Protein AF-A0A819JEN9-F1 (afdb_monomer)

Radius of gyration: 16.8 Å; Cα contacts (8 Å, 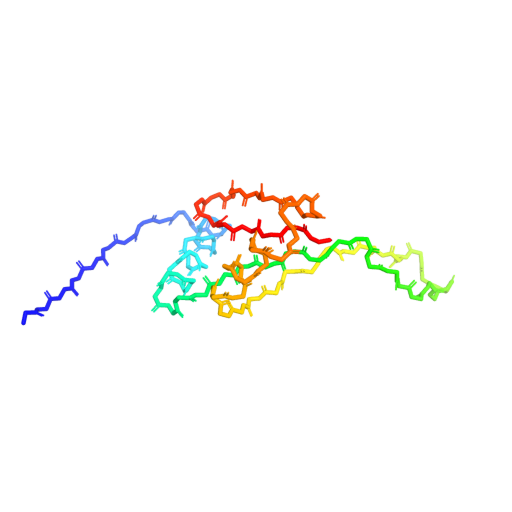|Δi|>4): 91; chains: 1; bounding box: 48×35×38 Å

Structure (mmCIF, N/CA/C/O backbone):
data_AF-A0A819JEN9-F1
#
_entry.id   AF-A0A819JEN9-F1
#
loop_
_atom_site.group_PDB
_atom_site.id
_atom_site.type_symbol
_atom_site.label_atom_id
_atom_site.label_alt_id
_atom_site.label_comp_id
_atom_site.label_asym_id
_atom_site.label_entity_id
_atom_site.label_seq_id
_atom_site.pdbx_PDB_ins_code
_atom_site.Cartn_x
_atom_site.Cartn_y
_atom_site.Cartn_z
_atom_site.occupancy
_atom_site.B_iso_or_equiv
_atom_site.auth_seq_id
_atom_site.auth_comp_id
_atom_site.auth_asym_id
_atom_site.auth_atom_id
_atom_site.pdbx_PDB_model_num
ATOM 1 N N . ILE A 1 1 ? -27.453 -0.117 15.275 1.00 77.06 1 ILE A N 1
ATOM 2 C CA . ILE A 1 1 ? -26.247 -0.283 16.125 1.00 77.06 1 ILE A CA 1
ATOM 3 C C . ILE A 1 1 ? -25.148 0.566 15.504 1.00 77.06 1 ILE A C 1
ATOM 5 O O . ILE A 1 1 ? -24.859 0.368 14.332 1.00 77.06 1 ILE A O 1
ATOM 9 N N . LEU A 1 2 ? -24.624 1.561 16.221 1.00 87.50 2 LEU A N 1
ATOM 10 C CA . LEU A 1 2 ? -23.547 2.424 15.725 1.00 87.50 2 LEU A CA 1
ATOM 11 C C . LEU A 1 2 ? -22.200 1.780 16.081 1.00 87.50 2 LEU A C 1
ATOM 13 O O . LEU A 1 2 ? -21.961 1.507 17.254 1.00 87.50 2 LEU A O 1
ATOM 17 N N . HIS A 1 3 ? -21.331 1.549 15.097 1.00 88.31 3 HIS A N 1
ATOM 18 C CA . HIS A 1 3 ? -19.966 1.077 15.337 1.00 88.31 3 HIS A CA 1
ATOM 19 C C . HIS A 1 3 ? -18.993 2.255 15.239 1.00 88.31 3 HIS A C 1
ATOM 21 O O . HIS A 1 3 ? -19.034 3.018 14.274 1.00 88.31 3 HIS A O 1
ATOM 27 N N . ARG A 1 4 ? -18.123 2.419 16.239 1.00 90.06 4 ARG A N 1
ATOM 28 C CA . ARG A 1 4 ? -17.094 3.465 16.270 1.00 90.06 4 ARG A CA 1
ATOM 29 C C . ARG A 1 4 ? -15.754 2.833 16.609 1.00 90.06 4 ARG A C 1
ATOM 31 O O . ARG A 1 4 ? -15.671 2.010 17.515 1.00 90.06 4 ARG A O 1
ATOM 38 N N . THR A 1 5 ? -14.709 3.243 15.905 1.00 89.38 5 THR A N 1
ATOM 39 C CA . THR A 1 5 ? -13.337 2.799 16.162 1.00 89.38 5 THR A CA 1
ATOM 40 C C . THR A 1 5 ? -12.441 4.022 16.220 1.00 89.38 5 THR A C 1
ATOM 42 O O . THR A 1 5 ? -12.576 4.928 15.400 1.00 89.38 5 THR A O 1
ATOM 45 N N . PHE A 1 6 ? -11.558 4.059 17.214 1.00 91.62 6 PHE A N 1
ATOM 46 C CA . PHE A 1 6 ? -10.607 5.145 17.412 1.00 91.62 6 PHE A CA 1
ATOM 47 C C . PHE A 1 6 ? -9.206 4.660 17.060 1.00 91.62 6 PHE A C 1
ATOM 49 O O . PHE A 1 6 ? -8.837 3.529 17.378 1.00 91.62 6 PHE A O 1
ATOM 56 N N . TYR A 1 7 ? -8.431 5.530 16.422 1.00 88.69 7 TYR A N 1
ATOM 57 C CA . TYR A 1 7 ? -7.051 5.268 16.043 1.00 88.69 7 TYR A CA 1
ATOM 58 C C . TYR A 1 7 ? -6.172 6.405 16.550 1.00 88.69 7 TYR A C 1
ATOM 60 O O . TYR A 1 7 ? -6.553 7.571 16.476 1.00 88.69 7 TYR A O 1
ATOM 68 N N . TYR A 1 8 ? -4.985 6.051 17.034 1.00 92.62 8 TYR A N 1
ATOM 69 C CA . TYR A 1 8 ? -3.957 6.995 17.454 1.00 92.62 8 TYR A CA 1
ATOM 70 C C . TYR A 1 8 ? -2.714 6.777 16.593 1.00 92.62 8 TYR A C 1
ATOM 72 O O . TYR A 1 8 ? -2.340 5.634 16.306 1.00 92.62 8 TYR A O 1
ATOM 80 N N . ALA A 1 9 ? -2.094 7.873 16.166 1.00 93.69 9 ALA A N 1
ATOM 81 C CA . ALA A 1 9 ? -0.841 7.870 15.428 1.00 93.69 9 ALA A CA 1
ATOM 82 C C . ALA A 1 9 ? -0.091 9.178 15.693 1.00 93.69 9 ALA A C 1
ATOM 84 O O . ALA A 1 9 ? -0.710 10.232 15.851 1.00 93.69 9 ALA A O 1
ATOM 85 N N . GLN A 1 10 ? 1.239 9.108 15.728 1.00 96.44 10 GLN A N 1
ATOM 86 C CA . GLN A 1 10 ? 2.070 10.306 15.749 1.00 96.44 10 GLN A CA 1
ATOM 87 C C . GLN A 1 10 ? 1.905 11.072 14.429 1.00 96.44 10 GLN A C 1
ATOM 89 O O . GLN A 1 10 ? 1.780 10.463 13.364 1.00 96.44 10 GLN A O 1
ATOM 94 N N . ALA A 1 11 ? 1.918 12.404 14.494 1.00 94.12 11 ALA A N 1
ATOM 95 C CA . ALA A 1 11 ? 1.902 13.243 13.300 1.00 94.12 11 ALA A CA 1
ATOM 96 C C . ALA A 1 11 ? 3.086 12.924 12.362 1.00 94.12 11 ALA A C 1
ATOM 98 O O . ALA A 1 11 ? 4.146 12.476 12.805 1.00 94.12 11 ALA A O 1
ATOM 99 N N . GLY A 1 12 ? 2.907 13.169 11.061 1.00 94.44 12 GLY A N 1
ATOM 100 C CA . GLY A 1 12 ? 3.894 12.840 10.029 1.00 94.44 12 GLY A CA 1
ATOM 101 C C . GLY A 1 12 ? 3.696 11.435 9.456 1.00 94.44 12 GLY A C 1
ATOM 102 O O . GLY A 1 12 ? 2.566 11.025 9.191 1.00 94.44 12 GLY A O 1
ATOM 103 N N . GLN A 1 13 ? 4.793 10.696 9.259 1.00 91.81 13 GLN A N 1
ATOM 104 C CA . GLN A 1 13 ? 4.783 9.418 8.533 1.00 91.81 13 GLN A CA 1
ATOM 105 C C . GLN A 1 13 ? 3.829 8.380 9.142 1.00 91.81 13 GLN A C 1
ATOM 107 O O . GLN A 1 13 ? 3.122 7.694 8.412 1.00 91.81 13 GLN A O 1
ATOM 112 N N . MET A 1 14 ? 3.763 8.282 10.473 1.00 90.62 14 MET A N 1
ATOM 113 C CA . MET A 1 14 ? 2.898 7.298 11.133 1.00 90.62 14 MET A CA 1
ATOM 114 C C . MET A 1 14 ? 1.410 7.586 10.911 1.00 90.62 14 MET A C 1
ATOM 116 O O . MET A 1 14 ? 0.628 6.653 10.729 1.00 90.62 14 MET A O 1
ATOM 120 N N . LEU A 1 15 ? 1.013 8.864 10.908 1.00 94.44 15 LEU A N 1
ATOM 121 C CA . LEU A 1 15 ? -0.357 9.261 10.594 1.00 94.44 15 LEU A CA 1
ATOM 122 C C . LEU A 1 15 ? -0.707 8.896 9.152 1.00 94.44 15 LEU A C 1
ATOM 124 O O . LEU A 1 15 ? -1.766 8.316 8.923 1.00 94.44 15 LEU A O 1
ATOM 128 N N . PHE A 1 16 ? 0.195 9.167 8.205 1.00 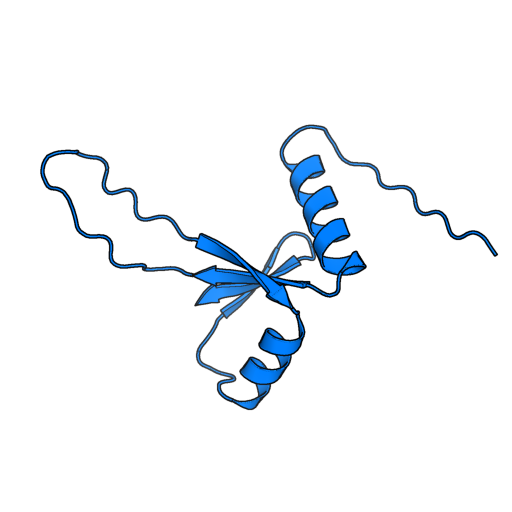92.12 16 PHE A N 1
ATOM 129 C CA . PHE A 1 16 ? 0.017 8.775 6.807 1.00 92.12 16 PHE A CA 1
ATOM 130 C C . PHE A 1 16 ? -0.179 7.261 6.667 1.00 92.12 16 PHE A C 1
ATOM 132 O O . PHE A 1 16 ? -1.193 6.828 6.121 1.00 92.12 16 PHE A O 1
ATOM 139 N N . THR A 1 17 ? 0.727 6.455 7.228 1.00 91.00 17 THR A N 1
ATOM 140 C CA . THR A 1 17 ? 0.629 4.990 7.184 1.00 91.00 17 THR A CA 1
ATOM 141 C C . THR A 1 17 ? -0.688 4.503 7.788 1.00 91.00 17 THR A C 1
ATOM 143 O O . THR A 1 17 ? -1.370 3.668 7.196 1.00 91.00 17 THR A O 1
ATOM 146 N N . ARG A 1 18 ? -1.104 5.057 8.935 1.00 92.62 18 ARG A N 1
ATOM 147 C CA . ARG A 1 18 ? -2.368 4.674 9.577 1.00 92.62 18 ARG A CA 1
ATOM 148 C C . ARG A 1 18 ? -3.581 5.037 8.718 1.00 92.62 18 ARG A C 1
ATOM 150 O O . ARG A 1 18 ? -4.495 4.226 8.598 1.00 92.62 18 ARG A O 1
ATOM 157 N N . MET A 1 19 ? -3.599 6.223 8.111 1.00 93.19 19 MET A N 1
ATOM 158 C CA . MET A 1 19 ? -4.678 6.630 7.206 1.00 93.19 19 MET A CA 1
ATOM 159 C C . MET A 1 19 ? -4.734 5.744 5.958 1.00 93.19 19 MET A C 1
ATOM 161 O O . MET A 1 19 ? -5.823 5.340 5.555 1.00 93.19 19 MET A O 1
ATOM 165 N N . LEU A 1 20 ? -3.579 5.388 5.389 1.00 92.88 20 LEU A N 1
ATOM 166 C CA . LEU A 1 20 ? -3.494 4.475 4.252 1.00 92.88 20 LEU A CA 1
ATOM 167 C C . LEU A 1 20 ? -4.049 3.090 4.609 1.00 92.88 20 LEU A C 1
ATOM 169 O O . LEU A 1 20 ? -4.918 2.590 3.902 1.00 92.88 20 LEU A O 1
ATOM 173 N N . GLN A 1 21 ? -3.639 2.505 5.739 1.00 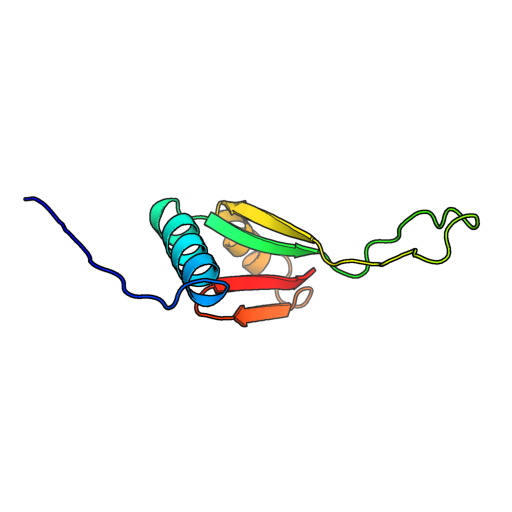91.56 21 GLN A N 1
ATOM 174 C CA . GLN A 1 21 ? -4.196 1.236 6.234 1.00 91.56 21 GLN A CA 1
ATOM 175 C C . GLN A 1 21 ? -5.727 1.289 6.348 1.00 91.56 21 GLN A C 1
ATOM 177 O O . GLN A 1 21 ? -6.419 0.351 5.949 1.00 91.56 21 GLN A O 1
ATOM 182 N N . MET A 1 22 ? -6.265 2.384 6.898 1.00 92.56 22 MET A N 1
ATOM 183 C CA . MET A 1 22 ? -7.709 2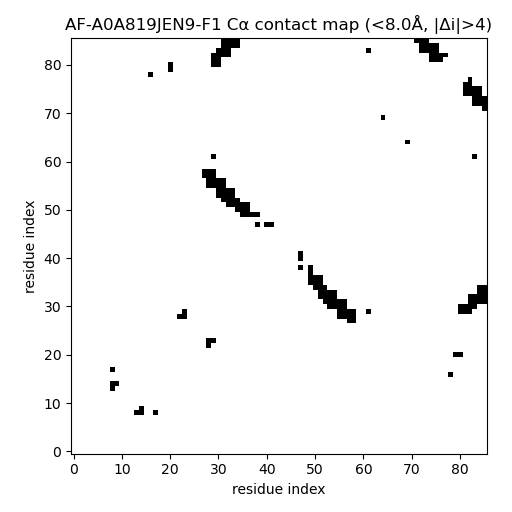.569 7.050 1.00 92.56 22 MET A CA 1
ATOM 184 C C . MET A 1 22 ? -8.414 2.634 5.695 1.00 92.56 22 MET A C 1
ATOM 186 O O . MET A 1 22 ? -9.424 1.955 5.517 1.00 92.56 22 MET A O 1
ATOM 190 N N . LEU A 1 23 ? -7.867 3.394 4.743 1.00 93.19 23 LEU A N 1
ATOM 191 C CA . LEU A 1 23 ? -8.387 3.490 3.379 1.00 93.19 23 LEU A CA 1
ATOM 192 C C . LEU A 1 23 ? -8.422 2.112 2.710 1.00 93.19 23 LEU A C 1
ATOM 194 O O . LEU A 1 23 ? -9.467 1.697 2.210 1.00 93.19 23 LEU A O 1
ATOM 198 N N . LEU A 1 24 ? -7.302 1.385 2.744 1.00 93.62 24 LEU A N 1
ATOM 199 C CA . LEU A 1 24 ? -7.191 0.076 2.106 1.00 93.62 24 LEU A CA 1
ATOM 200 C C . LEU A 1 24 ? -8.184 -0.922 2.708 1.00 93.62 24 LEU A C 1
ATOM 202 O O . LEU A 1 24 ? -8.919 -1.588 1.982 1.00 93.62 24 LEU A O 1
ATOM 206 N N . LYS A 1 25 ? -8.279 -0.964 4.041 1.00 90.88 25 LYS A N 1
ATOM 207 C CA . LYS A 1 25 ? -9.187 -1.871 4.748 1.00 90.88 25 LYS A CA 1
ATOM 208 C C . LYS A 1 25 ? -10.659 -1.541 4.510 1.00 90.88 25 LYS A C 1
ATOM 210 O O . LYS A 1 25 ? -11.450 -2.451 4.288 1.00 90.88 25 LYS A O 1
ATOM 215 N N . GLN A 1 26 ? -11.043 -0.267 4.593 1.00 92.62 26 GLN A N 1
ATOM 216 C CA . GLN A 1 26 ? -12.447 0.143 4.497 1.00 92.62 26 GLN A CA 1
ATOM 217 C C . GLN A 1 26 ? -13.014 -0.039 3.084 1.00 92.62 26 GLN A C 1
ATOM 219 O O . GLN A 1 26 ? -14.216 -0.250 2.933 1.00 92.62 26 GLN A O 1
ATOM 224 N N . HIS A 1 27 ? -12.156 0.027 2.067 1.00 94.44 27 HIS A N 1
ATOM 225 C CA . HIS A 1 27 ? -12.552 -0.066 0.664 1.00 94.44 27 HIS A CA 1
ATOM 226 C C . HIS A 1 27 ? -12.130 -1.373 -0.016 1.00 94.44 27 HIS A C 1
ATOM 228 O O . HIS A 1 27 ? -12.294 -1.487 -1.226 1.00 94.44 27 HIS A O 1
ATOM 234 N N . TYR A 1 28 ? -11.619 -2.352 0.740 1.00 93.50 28 TYR A N 1
ATOM 235 C CA . TYR A 1 28 ? -11.151 -3.638 0.205 1.00 93.50 28 TYR A CA 1
ATOM 236 C C . TYR A 1 28 ? -10.125 -3.471 -0.934 1.00 93.50 28 TYR A C 1
ATOM 238 O O . TYR A 1 28 ? -10.185 -4.132 -1.970 1.00 93.50 28 TYR A O 1
ATOM 246 N N . LEU A 1 29 ? -9.176 -2.554 -0.743 1.00 94.38 29 LEU A N 1
ATOM 247 C CA . LEU A 1 29 ? -8.113 -2.246 -1.699 1.00 94.38 29 LEU A CA 1
ATOM 248 C C . LEU A 1 29 ? -6.792 -2.898 -1.272 1.00 94.38 29 LEU A C 1
ATOM 250 O O . LEU A 1 29 ? -6.595 -3.240 -0.105 1.00 94.38 29 LEU A O 1
ATOM 254 N N . ALA A 1 30 ? -5.868 -3.015 -2.217 1.00 92.00 30 ALA A N 1
ATOM 255 C CA . ALA A 1 30 ? -4.503 -3.465 -2.004 1.00 92.00 30 ALA A CA 1
ATOM 256 C C . ALA A 1 30 ? -3.500 -2.559 -2.732 1.00 92.00 30 ALA A C 1
ATOM 258 O O . ALA A 1 30 ? -3.876 -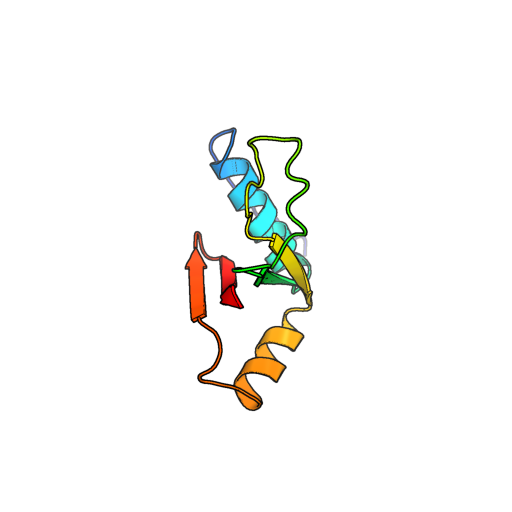1.782 -3.615 1.00 92.00 30 ALA A O 1
ATOM 259 N N . LEU A 1 31 ? -2.231 -2.656 -2.333 1.00 92.56 31 LEU A N 1
ATOM 260 C CA . LEU A 1 31 ? -1.129 -1.867 -2.876 1.00 92.56 31 LEU A CA 1
ATOM 261 C C . LEU A 1 31 ? -0.214 -2.755 -3.727 1.00 92.56 31 LEU A C 1
ATOM 263 O O . LEU A 1 31 ? 0.157 -3.851 -3.312 1.00 92.56 31 LEU A O 1
ATOM 267 N N . THR A 1 32 ? 0.190 -2.284 -4.898 1.00 91.88 32 THR A N 1
ATOM 268 C CA . THR A 1 32 ? 1.239 -2.922 -5.699 1.00 91.88 32 THR A CA 1
ATOM 269 C C . THR A 1 32 ? 2.344 -1.919 -5.960 1.00 91.88 32 THR A C 1
ATOM 271 O O . THR A 1 32 ? 2.078 -0.865 -6.528 1.00 91.88 32 THR A O 1
ATOM 274 N N . THR A 1 33 ? 3.568 -2.256 -5.574 1.00 91.25 33 THR A N 1
ATOM 275 C CA . THR A 1 33 ? 4.762 -1.476 -5.890 1.00 91.25 33 THR A CA 1
ATOM 276 C C . THR A 1 33 ? 5.360 -2.012 -7.183 1.00 91.25 33 THR A C 1
ATOM 278 O O . THR A 1 33 ? 5.740 -3.180 -7.262 1.00 91.25 33 THR A O 1
ATOM 281 N N . VAL A 1 34 ? 5.433 -1.173 -8.209 1.00 88.94 34 VAL A N 1
ATOM 282 C CA . VAL A 1 34 ? 6.093 -1.493 -9.476 1.00 88.94 34 VAL A CA 1
ATOM 283 C C . VAL A 1 34 ? 7.512 -0.955 -9.420 1.00 88.94 34 VAL A C 1
ATOM 285 O O . VAL A 1 34 ? 7.709 0.244 -9.222 1.00 88.94 34 VAL A O 1
ATOM 288 N N . THR A 1 35 ? 8.482 -1.843 -9.597 1.00 86.50 35 THR A N 1
ATOM 289 C CA . THR A 1 35 ? 9.909 -1.539 -9.475 1.00 86.50 35 THR A CA 1
ATOM 290 C C . THR A 1 35 ? 10.616 -1.652 -10.821 1.00 86.50 35 THR A C 1
ATOM 292 O O . THR A 1 35 ? 10.045 -2.120 -11.807 1.00 86.50 35 THR A O 1
ATOM 295 N N . GLY A 1 36 ? 11.867 -1.185 -10.896 1.00 83.25 36 GLY A N 1
ATOM 296 C CA . GLY A 1 36 ? 12.713 -1.393 -12.081 1.00 83.25 36 GLY A CA 1
ATOM 297 C C . GLY A 1 36 ? 12.152 -0.795 -13.377 1.00 83.25 36 GLY A C 1
ATOM 298 O O . GLY A 1 36 ? 12.469 -1.274 -14.466 1.00 83.25 36 GLY A O 1
ATOM 299 N N . ILE A 1 37 ? 11.299 0.228 -13.266 1.00 84.19 37 ILE A N 1
ATOM 300 C CA . ILE A 1 37 ? 10.623 0.856 -14.400 1.00 84.19 37 ILE A CA 1
ATOM 301 C C . ILE A 1 37 ? 11.676 1.541 -15.285 1.00 84.19 37 ILE A C 1
ATOM 303 O O . ILE A 1 37 ? 12.349 2.463 -14.817 1.00 84.19 37 ILE A O 1
ATOM 307 N N . PRO A 1 38 ? 11.830 1.139 -16.563 1.00 76.69 38 PRO A N 1
ATOM 308 C CA . PRO A 1 38 ? 12.776 1.786 -17.457 1.00 76.69 38 PRO A CA 1
ATOM 309 C C . PRO A 1 38 ? 12.246 3.171 -17.838 1.00 76.69 38 PRO A C 1
ATOM 311 O O . PRO A 1 38 ? 11.264 3.298 -18.574 1.00 76.69 38 PRO A O 1
ATOM 314 N N . MET A 1 39 ? 12.896 4.221 -17.346 1.00 72.12 39 MET A N 1
ATOM 315 C CA . MET A 1 39 ? 12.606 5.594 -17.753 1.00 72.12 39 MET A CA 1
ATOM 316 C C . MET A 1 39 ? 13.482 5.983 -18.951 1.00 72.12 39 MET A C 1
ATOM 318 O O . MET A 1 39 ? 14.632 5.557 -19.054 1.00 72.12 39 MET A O 1
ATOM 322 N N . LYS A 1 40 ? 12.957 6.801 -19.874 1.00 70.12 40 LYS A N 1
ATOM 323 C CA . LYS A 1 40 ? 13.811 7.454 -20.877 1.00 70.12 40 LYS A CA 1
ATOM 324 C C . LYS A 1 40 ? 14.716 8.445 -20.148 1.00 70.12 40 LYS A C 1
ATOM 326 O O . LYS A 1 40 ? 14.224 9.406 -19.566 1.00 70.12 40 LYS A O 1
ATOM 331 N N . GLU A 1 41 ? 16.020 8.200 -20.164 1.00 66.88 41 GLU A N 1
ATOM 332 C CA . GLU A 1 41 ? 16.993 9.141 -19.618 1.00 66.88 41 GLU A CA 1
ATOM 333 C C . GLU A 1 41 ? 17.102 10.358 -20.544 1.00 66.88 41 GLU A C 1
ATOM 335 O O . GLU A 1 41 ? 17.749 10.308 -21.591 1.00 66.88 41 GLU A O 1
ATOM 340 N N . ASP A 1 42 ? 16.480 11.473 -20.164 1.00 62.06 42 ASP A N 1
ATOM 341 C CA . ASP A 1 42 ? 16.840 12.766 -20.738 1.00 62.06 42 ASP A CA 1
ATOM 342 C C . ASP A 1 42 ? 18.210 13.166 -20.174 1.00 62.06 42 ASP A C 1
ATOM 344 O O . ASP A 1 42 ? 18.332 13.705 -19.071 1.00 62.06 42 ASP A O 1
ATOM 348 N N . VAL A 1 43 ? 19.255 12.900 -20.964 1.00 57.50 43 VAL A N 1
ATOM 349 C CA . VAL A 1 43 ? 20.694 13.120 -20.686 1.00 57.50 43 VAL A CA 1
ATOM 350 C C . VAL A 1 43 ? 21.031 14.568 -20.261 1.00 57.50 43 VAL A C 1
ATOM 352 O O . VAL A 1 43 ? 22.141 14.858 -19.820 1.00 57.50 43 VAL A O 1
ATOM 355 N N . ALA A 1 44 ?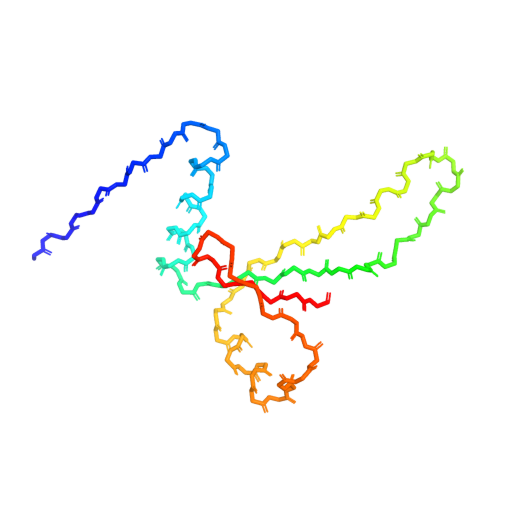 20.078 15.499 -20.350 1.00 58.38 44 ALA A N 1
ATOM 356 C CA . ALA A 1 44 ? 20.237 16.893 -19.942 1.00 58.38 44 ALA A CA 1
ATOM 357 C C . ALA A 1 44 ? 20.031 17.148 -18.435 1.00 58.38 44 ALA A C 1
ATOM 359 O O . ALA A 1 44 ? 20.451 18.197 -17.945 1.00 58.38 44 ALA A O 1
ATOM 360 N N . SER A 1 45 ? 19.430 16.225 -17.677 1.00 54.12 45 SER A N 1
ATOM 361 C CA . SER A 1 45 ? 19.271 16.380 -16.225 1.00 54.12 45 SER A CA 1
ATOM 362 C C . SER A 1 45 ? 19.997 15.256 -15.492 1.00 54.12 45 SER A C 1
ATOM 364 O O . SER A 1 45 ? 19.723 14.079 -15.690 1.00 54.12 45 SER A O 1
ATOM 366 N N . ARG A 1 46 ? 20.946 15.601 -14.618 1.00 52.19 46 ARG A N 1
ATOM 367 C CA . ARG A 1 46 ? 21.698 14.654 -13.769 1.00 52.19 46 ARG A CA 1
ATOM 368 C C . ARG A 1 46 ? 20.833 14.002 -12.669 1.00 52.19 46 ARG A C 1
ATOM 370 O O . ARG A 1 46 ? 21.335 13.682 -11.597 1.00 52.19 46 ARG A O 1
ATOM 377 N N . SER A 1 47 ? 19.535 13.840 -12.902 1.00 53.38 47 SER A N 1
ATOM 378 C CA . SER A 1 47 ? 18.572 13.301 -11.945 1.00 53.38 47 SER A CA 1
ATOM 379 C C . SER A 1 47 ? 17.559 12.395 -12.643 1.00 53.38 47 SER A C 1
ATOM 381 O O . SER A 1 47 ? 16.354 12.621 -12.568 1.00 53.38 47 SER A O 1
ATOM 383 N N . SER A 1 48 ? 18.031 11.350 -13.321 1.00 51.56 48 SER A N 1
ATOM 384 C CA . SER A 1 48 ? 17.194 10.193 -13.647 1.00 51.56 48 SER A CA 1
ATOM 385 C C . SER A 1 48 ? 17.004 9.368 -12.372 1.00 51.56 48 SER A C 1
ATOM 387 O O . SER A 1 48 ? 17.689 8.377 -12.119 1.00 51.56 48 SER A O 1
ATOM 389 N N . LEU A 1 49 ? 16.128 9.841 -11.492 1.00 58.53 49 LEU A N 1
ATOM 390 C CA . LEU A 1 49 ? 15.805 9.128 -10.267 1.00 58.53 49 LEU A CA 1
ATOM 391 C C . LEU A 1 49 ? 14.764 8.065 -10.621 1.00 58.53 49 LEU A C 1
ATOM 393 O O . LEU A 1 49 ? 13.584 8.352 -10.790 1.00 58.53 49 LEU A O 1
ATOM 397 N N . ASN A 1 50 ? 15.239 6.839 -10.812 1.00 68.00 50 ASN A N 1
ATOM 398 C CA . ASN A 1 50 ? 14.382 5.665 -10.868 1.00 68.00 50 ASN A CA 1
ATOM 399 C C . ASN A 1 50 ? 13.649 5.569 -9.524 1.00 68.00 50 ASN A C 1
ATOM 401 O O . ASN A 1 50 ? 14.297 5.426 -8.485 1.00 68.00 50 ASN A O 1
ATOM 405 N N . TYR A 1 51 ? 12.324 5.681 -9.543 1.00 80.00 51 TYR A N 1
ATOM 406 C CA . TYR A 1 51 ? 11.492 5.498 -8.361 1.00 80.00 51 TYR A CA 1
ATOM 407 C C . TYR A 1 51 ? 10.536 4.344 -8.586 1.00 80.00 51 TYR A C 1
ATOM 409 O O . TYR A 1 51 ? 9.975 4.188 -9.673 1.00 80.00 51 TYR A O 1
ATOM 417 N N . ASP A 1 52 ? 10.323 3.583 -7.526 1.00 86.94 52 ASP A N 1
ATOM 418 C CA . ASP A 1 52 ? 9.240 2.623 -7.485 1.00 86.94 52 ASP A CA 1
ATOM 419 C C . ASP A 1 52 ? 7.901 3.366 -7.404 1.00 86.94 52 ASP A C 1
ATOM 421 O O . ASP A 1 52 ? 7.804 4.458 -6.832 1.00 86.94 52 ASP A O 1
ATOM 425 N N . VAL A 1 53 ? 6.862 2.779 -7.993 1.00 89.81 53 VAL A N 1
ATOM 426 C CA . VAL A 1 53 ? 5.524 3.376 -8.033 1.00 89.81 53 VAL A CA 1
ATOM 427 C C . VAL A 1 53 ? 4.540 2.491 -7.295 1.00 89.81 53 VAL A C 1
ATOM 429 O O . VAL A 1 53 ? 4.309 1.350 -7.686 1.00 89.81 53 VAL A O 1
ATOM 432 N N . ASP A 1 54 ? 3.906 3.056 -6.274 1.00 91.19 54 ASP A N 1
ATOM 433 C CA . ASP A 1 54 ? 2.813 2.415 -5.557 1.00 91.19 54 ASP A CA 1
ATOM 434 C C . ASP A 1 54 ? 1.472 2.664 -6.259 1.00 91.19 54 ASP A C 1
ATOM 436 O O . ASP A 1 54 ? 1.078 3.802 -6.523 1.00 91.19 54 ASP A O 1
ATOM 440 N N . ILE A 1 55 ? 0.741 1.586 -6.530 1.00 93.38 55 ILE A N 1
ATOM 441 C CA . ILE A 1 55 ? -0.568 1.599 -7.184 1.00 93.38 55 ILE A CA 1
ATOM 442 C C . ILE A 1 55 ? -1.599 0.986 -6.239 1.00 93.38 55 ILE A C 1
ATOM 444 O O . ILE A 1 55 ? -1.464 -0.163 -5.822 1.00 93.38 55 ILE A O 1
ATOM 448 N N . VAL A 1 56 ? -2.662 1.736 -5.942 1.00 94.19 56 VAL A N 1
ATOM 449 C CA . VAL A 1 56 ? -3.813 1.251 -5.168 1.00 94.19 56 VAL A CA 1
ATOM 450 C C . VAL A 1 56 ? -4.892 0.735 -6.119 1.00 94.19 56 VAL A C 1
ATOM 452 O O . VAL A 1 56 ? -5.291 1.435 -7.049 1.00 94.19 56 VAL A O 1
ATOM 455 N N . HIS A 1 57 ? -5.393 -0.475 -5.884 1.00 94.06 57 HIS A N 1
ATOM 456 C CA . HIS A 1 57 ? -6.428 -1.110 -6.708 1.00 94.06 57 HIS A CA 1
ATOM 457 C C . HIS A 1 57 ? -7.248 -2.127 -5.883 1.00 94.06 57 HIS A C 1
ATOM 459 O O . HIS A 1 57 ? -6.885 -2.400 -4.740 1.00 94.06 57 HIS A O 1
ATOM 465 N N . PRO A 1 58 ? -8.342 -2.715 -6.410 1.00 95.12 58 PRO A N 1
ATOM 466 C CA . PRO A 1 58 ? -9.119 -3.729 -5.688 1.00 95.12 58 PRO A CA 1
ATOM 467 C C . PRO A 1 58 ? -8.274 -4.940 -5.267 1.00 95.12 58 PRO A C 1
ATOM 469 O O . PRO A 1 58 ? -7.431 -5.417 -6.040 1.00 95.12 58 PRO A O 1
ATOM 472 N N . ALA A 1 59 ? -8.482 -5.436 -4.046 1.00 91.19 59 ALA A N 1
ATOM 473 C CA . ALA A 1 59 ? -7.682 -6.516 -3.467 1.00 91.19 59 ALA A CA 1
ATOM 474 C C . ALA A 1 59 ? -7.872 -7.870 -4.179 1.00 91.19 59 ALA A C 1
ATOM 476 O O . ALA A 1 59 ? -6.990 -8.730 -4.134 1.00 91.19 59 ALA A O 1
ATOM 477 N N . GLU A 1 60 ? -8.977 -8.065 -4.901 1.00 91.00 60 GLU A N 1
ATOM 478 C CA . GLU A 1 60 ? -9.273 -9.283 -5.666 1.00 91.00 60 GLU A CA 1
ATOM 479 C C . GLU A 1 60 ? -8.230 -9.557 -6.762 1.00 91.00 60 GLU A C 1
ATOM 481 O O . GLU A 1 60 ? -7.979 -10.712 -7.123 1.00 91.00 60 GLU A O 1
ATOM 486 N N . VAL A 1 61 ? -7.557 -8.513 -7.260 1.00 88.94 61 VAL A N 1
ATOM 487 C CA . VAL A 1 61 ? -6.464 -8.647 -8.235 1.00 88.94 61 VAL A CA 1
ATOM 488 C C . VAL A 1 61 ? -5.300 -9.441 -7.634 1.00 88.94 61 VAL A C 1
ATOM 490 O O . VAL A 1 61 ? -4.750 -10.326 -8.290 1.00 88.94 61 VAL A O 1
ATOM 493 N N . HIS A 1 62 ? -4.965 -9.208 -6.360 1.00 87.50 62 HIS A N 1
ATOM 494 C CA . HIS A 1 62 ? -3.933 -9.977 -5.652 1.00 87.50 62 HIS A CA 1
ATOM 495 C C . HIS A 1 62 ? -4.344 -11.433 -5.408 1.00 87.50 62 HIS A C 1
ATOM 497 O O . HIS A 1 62 ? -3.478 -12.299 -5.281 1.00 87.50 62 HIS A O 1
ATOM 503 N N . HIS A 1 63 ? -5.642 -11.733 -5.314 1.00 83.88 63 HIS A N 1
ATOM 504 C CA . HIS A 1 63 ? -6.121 -13.116 -5.237 1.00 83.88 63 HIS A CA 1
ATOM 505 C C . HIS A 1 63 ? -5.951 -13.828 -6.585 1.00 83.88 63 HIS A C 1
ATOM 507 O O . HIS A 1 63 ? -5.357 -14.901 -6.645 1.00 83.88 63 HIS A O 1
ATOM 513 N N . SER A 1 64 ? -6.339 -13.166 -7.676 1.00 84.00 64 SER A N 1
ATOM 514 C CA . SER A 1 64 ? -6.180 -13.692 -9.039 1.00 84.00 64 SER A CA 1
ATOM 515 C C . SER A 1 64 ? -4.710 -13.931 -9.416 1.00 84.00 64 SER A C 1
ATOM 517 O O . SER A 1 64 ? -4.384 -14.902 -10.098 1.00 84.00 64 SER A O 1
ATOM 519 N N . LEU A 1 65 ? -3.796 -13.061 -8.967 1.00 80.81 65 LEU A N 1
ATOM 520 C CA . LEU A 1 65 ? -2.352 -13.223 -9.184 1.00 80.81 65 LEU A CA 1
ATOM 521 C C . LEU A 1 65 ? -1.780 -14.446 -8.450 1.00 80.81 65 LEU A C 1
ATOM 523 O O . LEU A 1 65 ? -0.938 -15.145 -9.019 1.00 80.81 65 LEU A O 1
ATOM 527 N N . ARG A 1 66 ? -2.283 -14.746 -7.243 1.00 75.94 66 ARG A N 1
ATOM 528 C CA . ARG A 1 66 ? -1.902 -15.937 -6.460 1.00 75.94 66 ARG A CA 1
ATOM 529 C C . ARG A 1 66 ? -2.165 -17.243 -7.179 1.00 75.94 66 ARG A C 1
ATOM 531 O O . ARG A 1 66 ? -1.337 -18.145 -7.106 1.00 75.94 66 ARG A O 1
ATOM 538 N N . GLU A 1 67 ? -3.270 -17.327 -7.900 1.00 78.12 67 GLU A N 1
ATOM 539 C CA . GLU A 1 67 ? -3.623 -18.533 -8.646 1.00 78.12 67 GLU A CA 1
ATOM 540 C C . GLU A 1 67 ? -2.802 -18.682 -9.932 1.00 78.12 67 GLU A C 1
ATOM 542 O O . GLU A 1 67 ? -2.472 -19.795 -10.336 1.00 78.12 67 GLU A O 1
ATOM 547 N N . ARG A 1 68 ? -2.462 -17.564 -10.585 1.00 76.69 68 ARG A N 1
ATOM 548 C CA . ARG A 1 68 ? -1.893 -17.571 -11.942 1.00 76.69 68 ARG A CA 1
ATOM 549 C C . ARG A 1 68 ? -0.367 -17.548 -11.999 1.00 76.69 68 ARG A C 1
ATOM 551 O O . ARG A 1 68 ? 0.189 -18.012 -12.991 1.00 76.69 68 ARG A O 1
ATOM 558 N N . ALA A 1 69 ? 0.321 -16.988 -11.002 1.00 70.00 69 ALA A N 1
ATOM 559 C CA . ALA A 1 69 ? 1.779 -16.823 -11.047 1.00 70.00 69 ALA A CA 1
ATOM 560 C C . ALA A 1 69 ? 2.447 -16.805 -9.652 1.00 70.00 69 ALA A C 1
ATOM 562 O O . ALA A 1 69 ? 3.149 -15.845 -9.333 1.00 70.00 69 ALA A O 1
ATOM 563 N N . PRO A 1 70 ? 2.307 -17.865 -8.832 1.00 63.66 70 PRO A N 1
ATOM 564 C CA . PRO A 1 70 ? 2.687 -17.864 -7.412 1.00 63.66 70 PRO A CA 1
ATOM 565 C C . PRO A 1 70 ? 4.170 -17.578 -7.111 1.00 63.66 70 PRO A C 1
ATOM 567 O O . PRO A 1 70 ? 4.501 -17.283 -5.968 1.00 63.66 70 PRO A O 1
ATOM 570 N N . LEU A 1 71 ? 5.061 -17.661 -8.108 1.00 59.34 71 LEU A N 1
ATOM 571 C CA . LEU A 1 71 ? 6.514 -17.512 -7.946 1.00 59.34 71 LEU A CA 1
ATOM 572 C C . LEU A 1 71 ? 7.100 -16.230 -8.566 1.00 59.34 71 LEU A C 1
ATOM 574 O O . LEU A 1 71 ? 8.312 -16.045 -8.506 1.00 59.34 71 LEU A O 1
ATOM 578 N N . LYS A 1 72 ? 6.293 -15.367 -9.203 1.00 65.19 72 LYS A N 1
ATOM 579 C CA . LYS A 1 72 ? 6.832 -14.242 -9.997 1.00 65.19 72 LYS A CA 1
ATOM 580 C C . LYS A 1 72 ? 6.996 -12.934 -9.215 1.00 65.19 72 LYS A C 1
ATOM 582 O O . LYS A 1 72 ? 7.711 -12.054 -9.673 1.00 65.19 72 LYS A O 1
ATOM 587 N N . TYR A 1 73 ? 6.350 -12.797 -8.066 1.00 69.38 73 TYR A N 1
ATOM 588 C CA . TYR A 1 73 ? 6.287 -11.537 -7.330 1.00 69.38 73 TYR A CA 1
ATOM 589 C C . TYR A 1 73 ? 6.650 -11.727 -5.859 1.00 69.38 73 TYR A C 1
ATOM 591 O O . TYR A 1 73 ? 6.451 -12.799 -5.283 1.00 69.38 73 TYR A O 1
ATOM 599 N N . TRP A 1 74 ? 7.154 -10.664 -5.238 1.00 69.62 74 TRP A N 1
ATOM 600 C CA . TRP A 1 74 ? 7.495 -10.669 -3.820 1.00 69.62 74 TRP A CA 1
ATOM 601 C C . TRP A 1 74 ? 6.333 -10.095 -3.023 1.00 69.62 74 TRP A C 1
ATOM 603 O O . TRP A 1 74 ? 5.858 -8.994 -3.296 1.00 69.62 74 TRP A O 1
ATOM 613 N N . ARG A 1 75 ? 5.867 -10.842 -2.021 1.00 75.0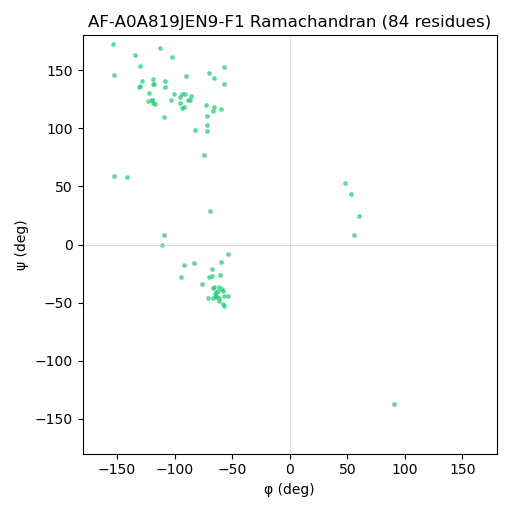0 75 ARG A N 1
ATOM 614 C CA . ARG A 1 75 ? 4.927 -10.322 -1.029 1.00 75.00 75 ARG A CA 1
ATOM 615 C C . ARG A 1 75 ? 5.720 -9.660 0.086 1.00 75.00 75 ARG A C 1
ATOM 617 O O . ARG A 1 75 ? 6.529 -10.320 0.737 1.00 75.00 75 ARG A O 1
ATOM 624 N N . GLN A 1 76 ? 5.427 -8.398 0.353 1.00 77.69 76 GLN A N 1
ATOM 625 C CA . GLN A 1 76 ? 5.900 -7.708 1.543 1.00 77.69 76 GLN A CA 1
ATOM 626 C C . GLN A 1 76 ? 4.705 -7.285 2.387 1.00 77.69 76 GLN A C 1
ATOM 628 O O . GLN A 1 76 ? 3.684 -6.843 1.869 1.00 77.69 76 GLN A O 1
ATOM 633 N N . ILE A 1 77 ? 4.830 -7.451 3.699 1.00 74.38 77 ILE A N 1
ATOM 634 C CA . ILE A 1 77 ? 3.909 -6.846 4.655 1.00 74.38 77 ILE A CA 1
ATOM 635 C C . ILE A 1 77 ? 4.713 -5.762 5.348 1.00 74.38 77 ILE A C 1
ATOM 637 O O . ILE A 1 77 ? 5.647 -6.064 6.092 1.00 74.38 77 ILE A O 1
ATOM 641 N N . LYS A 1 78 ? 4.381 -4.506 5.067 1.00 69.06 78 LYS A N 1
ATOM 642 C CA . LYS A 1 78 ? 4.981 -3.358 5.739 1.00 69.06 78 LYS A CA 1
ATOM 643 C C . LYS A 1 78 ? 3.877 -2.599 6.437 1.00 69.06 78 LYS A C 1
ATOM 645 O O . LYS A 1 78 ? 2.901 -2.221 5.801 1.00 69.06 78 LYS A O 1
ATOM 650 N N . ASP A 1 79 ? 4.041 -2.408 7.743 1.00 70.88 79 ASP A N 1
ATOM 651 C CA . ASP A 1 79 ? 3.046 -1.752 8.584 1.00 70.88 79 ASP A CA 1
ATOM 652 C C . ASP A 1 79 ? 1.640 -2.330 8.331 1.00 70.88 79 ASP A C 1
ATOM 654 O O . ASP A 1 79 ? 0.731 -1.603 7.960 1.00 70.88 79 ASP A O 1
ATOM 658 N N . ASP A 1 80 ? 1.466 -3.651 8.420 1.00 68.56 80 ASP A N 1
ATOM 659 C CA . ASP A 1 80 ? 0.190 -4.355 8.175 1.00 68.56 80 ASP A CA 1
ATOM 660 C C . ASP A 1 80 ? -0.476 -4.118 6.800 1.00 68.56 80 ASP A C 1
ATOM 662 O O . ASP A 1 80 ? -1.603 -4.564 6.573 1.00 68.56 80 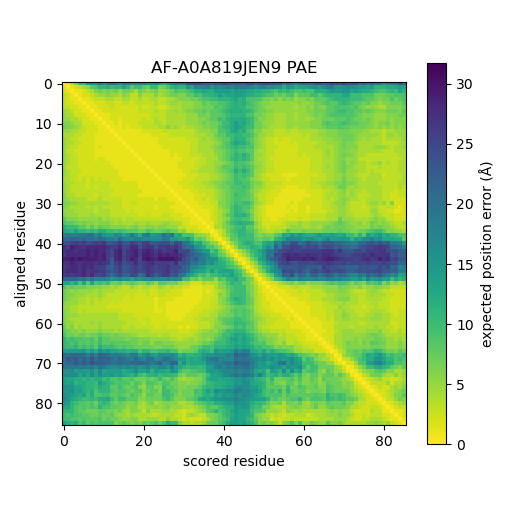ASP A O 1
ATOM 666 N N . VAL A 1 81 ? 0.198 -3.447 5.864 1.00 74.81 81 VAL A N 1
ATOM 667 C CA . VAL A 1 81 ? -0.236 -3.313 4.475 1.00 74.81 81 VAL A CA 1
ATOM 668 C C . VAL A 1 81 ? 0.430 -4.418 3.671 1.00 74.81 81 VAL A C 1
ATOM 670 O O . VAL A 1 81 ? 1.657 -4.492 3.586 1.00 74.81 81 VAL A O 1
ATOM 673 N N . GLU A 1 82 ? -0.392 -5.303 3.107 1.00 75.56 82 GLU A N 1
ATOM 674 C CA . GLU A 1 82 ? 0.077 -6.266 2.118 1.00 75.56 82 GLU A CA 1
ATOM 675 C C . GLU A 1 82 ? 0.350 -5.533 0.804 1.00 75.56 82 GLU A C 1
ATOM 677 O O . GLU A 1 82 ? -0.555 -4.947 0.202 1.00 75.56 82 GLU A O 1
ATOM 682 N N . THR A 1 83 ? 1.598 -5.618 0.361 1.00 81.50 83 THR A N 1
ATOM 683 C CA . THR A 1 83 ? 2.063 -5.043 -0.891 1.00 81.50 83 THR A CA 1
ATOM 684 C C . THR A 1 83 ? 2.655 -6.139 -1.765 1.00 81.50 83 THR A C 1
ATOM 686 O O . THR A 1 83 ? 3.488 -6.936 -1.317 1.00 81.50 83 THR A O 1
ATOM 689 N N . ILE A 1 84 ? 2.224 -6.186 -3.024 1.00 84.50 84 ILE A N 1
ATOM 690 C CA . ILE A 1 84 ? 2.881 -7.002 -4.047 1.00 84.50 84 ILE A CA 1
ATOM 691 C C . ILE A 1 84 ? 3.935 -6.144 -4.735 1.00 84.50 84 ILE A C 1
ATOM 693 O O . ILE A 1 84 ? 3.637 -5.040 -5.173 1.00 84.50 84 ILE A O 1
ATOM 697 N N . VAL A 1 85 ? 5.153 -6.663 -4.838 1.00 81.00 85 VAL A N 1
ATOM 698 C CA . VAL A 1 85 ? 6.247 -6.024 -5.570 1.00 81.00 85 VAL A CA 1
ATOM 699 C C . VAL A 1 85 ? 6.421 -6.732 -6.910 1.00 81.00 85 VAL A C 1
ATOM 701 O O . VAL A 1 85 ? 6.583 -7.961 -6.940 1.00 81.00 85 VAL A O 1
ATOM 704 N N . LEU A 1 86 ? 6.352 -5.954 -7.991 1.00 79.12 86 LEU A N 1
ATOM 705 C CA . LEU A 1 86 ? 6.497 -6.393 -9.382 1.00 79.12 86 LEU A CA 1
ATOM 706 C C . LEU A 1 86 ? 7.778 -5.859 -10.022 1.00 79.12 86 LEU A C 1
ATOM 708 O O . LEU A 1 86 ? 8.177 -4.711 -9.704 1.00 79.12 86 LEU A O 1
#

Secondary structure (DSSP, 8-state):
----------TTHHHHHHHHHHHHHHTTEEEEEE-S------TTSS------EEEEEETHHHHHHHHH-TTSSEEEEETTEEEEE-

Mean predicted aligned error: 7.86 Å

Foldseek 3Di:
DDDDDDDDFDPDPRVVLVVVVVVCVVQQKAKEWEAPDDDDDPVVDPDPPGDIDIDIDHNVVVVVCCVVPVPPWDWDQDSNGTYTYD

pLDDT: mean 81.9, std 12.36, range [51.56, 96.44]

Sequence (86 aa):
ILHRTFYYAQAGQMLFTRMLQMLLKQHYLALTTVTGIPMKEDVASRSSLNYDVDIVHPAEVHHSLRERAPLKYWRQIKDDVETIVL

Nearest PDB structures (foldseek):
  8pk5-assembly1_A  TM=8.004E-01  e=2.920E-02  Homo sapiens
  3ro4-assembly1_B  TM=2.820E-01  e=9.469E+00  Homo sapiens

Solven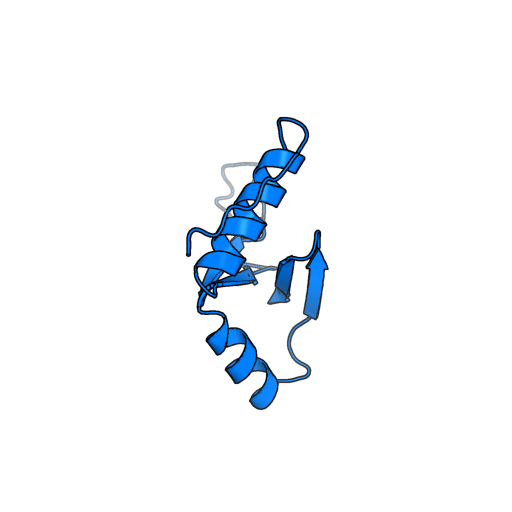t-accessible surface area (backbone atoms only — not comparable to full-atom values): 5466 Å² total; per-residue (Å²): 137,89,85,84,85,88,87,88,61,56,84,64,70,52,34,52,53,53,53,50,49,49,54,30,63,77,67,54,35,34,40,34,35,43,47,92,62,88,70,86,74,61,87,88,50,102,68,78,74,80,65,69,44,80,44,81,44,63,36,65,58,63,54,55,43,52,77,75,46,74,84,77,55,49,80,45,73,57,91,89,36,62,28,42,39,81